Protein AF-F9FG78-F1 (afdb_monomer_lite)

Organism: Fusarium oxysporum (strain Fo5176) (NCBI:txid660025)

Radius of gyration: 18.53 Å; chains: 1; bounding box: 41×26×60 Å

Sequence (147 aa):
MPYKQPTSNIFNLELAQRRKNLICTDLTTGPPLQLERTKRPKRAGFSSELGGHDDKYYCTLEPEIPFTFAYRLMRAYAIEVERCFTLGHTCRLEVRDNESIRWWRYGRKEDVLAPPDQFEPPEGGDEPSGPPIKLFPVETIEFEVID

Secondary structure (DSSP, 8-state):
------S-EEEEHHHHHS-TTEEEEETTT-SEE---------PPPPP-BTTSTTGGGEEEEPTT----------GGG-SSGGGSPPTT-EEEEEEPTT-EE---EES-HHHHSBPTT--SPSTTTTS-SSSPEEPPP---EEEE---

pLDDT: mean 71.04, std 13.29, range [37.59, 90.5]

Structure (mmCIF, N/CA/C/O backbone):
data_AF-F9FG78-F1
#
_entry.id   AF-F9FG78-F1
#
loop_
_atom_site.group_PDB
_atom_site.id
_atom_site.type_symbol
_atom_site.label_atom_id
_atom_site.label_alt_id
_atom_site.label_comp_id
_atom_site.label_asym_id
_atom_site.label_entity_id
_atom_site.label_seq_id
_atom_site.pdbx_PDB_ins_code
_atom_site.Cartn_x
_atom_site.Cartn_y
_atom_site.Cartn_z
_atom_site.occupancy
_atom_site.B_iso_or_equiv
_atom_site.auth_seq_id
_atom_site.auth_comp_id
_atom_site.auth_asym_id
_atom_site.auth_atom_id
_atom_site.pdbx_PDB_model_num
ATOM 1 N N . MET A 1 1 ? -0.179 1.492 -36.354 1.00 39.44 1 MET A N 1
ATOM 2 C CA . MET A 1 1 ? 0.623 0.623 -35.468 1.00 39.44 1 MET A CA 1
ATOM 3 C C . MET A 1 1 ? -0.264 0.234 -34.296 1.00 39.44 1 MET A C 1
ATOM 5 O O . MET A 1 1 ? -0.727 1.149 -33.625 1.00 39.44 1 MET A O 1
ATOM 9 N N . PRO A 1 2 ? -0.604 -1.047 -34.081 1.00 37.59 2 PRO A N 1
ATOM 10 C CA . PRO A 1 2 ? -1.359 -1.426 -32.894 1.00 37.59 2 PRO A CA 1
ATOM 11 C C . PRO A 1 2 ? -0.475 -1.188 -31.664 1.00 37.59 2 PRO A C 1
ATOM 13 O O . PRO A 1 2 ? 0.648 -1.688 -31.600 1.00 37.59 2 PRO A O 1
ATOM 16 N N . TYR A 1 3 ? -0.965 -0.381 -30.722 1.00 41.53 3 TYR A N 1
ATOM 17 C CA . TYR A 1 3 ? -0.369 -0.221 -29.398 1.00 41.53 3 TYR A CA 1
ATOM 18 C C . TYR A 1 3 ? -0.332 -1.616 -28.761 1.00 41.53 3 TYR A C 1
ATOM 20 O O . TYR A 1 3 ? -1.379 -2.156 -28.404 1.00 41.53 3 TYR A O 1
ATOM 28 N N . LYS A 1 4 ? 0.847 -2.243 -28.673 1.00 45.59 4 LYS A N 1
ATOM 29 C CA . LYS A 1 4 ? 1.020 -3.406 -27.799 1.00 45.59 4 LYS A CA 1
ATOM 30 C C . LYS A 1 4 ? 0.730 -2.895 -26.398 1.00 45.59 4 LYS A C 1
ATOM 32 O O . LYS A 1 4 ? 1.503 -2.086 -25.895 1.00 45.59 4 LYS A O 1
ATOM 37 N N . GLN A 1 5 ? -0.395 -3.304 -25.815 1.00 52.34 5 GLN A N 1
ATOM 38 C CA . GLN A 1 5 ? -0.617 -3.111 -24.389 1.00 52.34 5 GLN A CA 1
ATOM 39 C C . GLN A 1 5 ? 0.590 -3.711 -23.674 1.00 52.34 5 GLN A C 1
ATOM 41 O O . GLN A 1 5 ? 0.882 -4.893 -23.878 1.00 52.34 5 GLN A O 1
ATOM 46 N N . PRO A 1 6 ? 1.345 -2.909 -22.921 1.00 56.16 6 PRO A N 1
ATOM 47 C CA . PRO A 1 6 ? 2.502 -3.435 -22.235 1.00 56.16 6 PRO A CA 1
ATOM 48 C C . PRO A 1 6 ? 2.000 -4.402 -21.179 1.00 56.16 6 PRO A C 1
ATOM 50 O O . PRO A 1 6 ? 1.080 -4.104 -20.418 1.00 56.16 6 PRO A O 1
ATOM 53 N N . THR A 1 7 ? 2.571 -5.597 -21.197 1.00 66.69 7 THR A N 1
ATOM 54 C CA . THR A 1 7 ? 2.147 -6.716 -20.362 1.00 66.69 7 THR A CA 1
ATOM 55 C C . THR A 1 7 ? 2.570 -6.547 -18.917 1.00 66.69 7 THR A C 1
ATOM 57 O O . THR A 1 7 ? 2.392 -7.481 -18.169 1.00 66.69 7 THR A O 1
ATOM 60 N N . SER A 1 8 ? 3.160 -5.417 -18.525 1.00 72.50 8 SER A N 1
ATOM 61 C CA . SER A 1 8 ? 3.652 -5.168 -17.173 1.00 72.50 8 SER A CA 1
ATOM 62 C C . SER A 1 8 ? 3.693 -3.660 -16.929 1.00 72.50 8 SER A C 1
ATOM 64 O O . SER A 1 8 ? 3.985 -2.890 -17.850 1.00 72.50 8 SER A O 1
ATOM 66 N N . ASN A 1 9 ? 3.419 -3.236 -15.698 1.00 77.81 9 ASN A N 1
ATOM 67 C CA . ASN A 1 9 ? 3.540 -1.844 -15.269 1.00 77.81 9 ASN A CA 1
ATOM 68 C C . ASN A 1 9 ? 4.405 -1.757 -14.019 1.00 77.81 9 ASN A C 1
ATOM 70 O O . ASN A 1 9 ? 4.166 -2.482 -13.061 1.00 77.81 9 ASN A O 1
ATOM 74 N N . ILE A 1 10 ? 5.347 -0.825 -13.979 1.00 73.94 10 ILE A N 1
ATOM 75 C CA . ILE A 1 10 ? 6.185 -0.559 -12.812 1.00 73.94 10 ILE A CA 1
ATOM 76 C C . ILE A 1 10 ? 5.833 0.776 -12.166 1.00 73.94 10 ILE A C 1
ATOM 78 O O . ILE A 1 10 ? 5.581 1.774 -12.838 1.00 73.94 10 ILE A O 1
ATOM 82 N N . PHE A 1 11 ? 5.828 0.812 -10.838 1.00 75.06 11 PHE A N 1
ATOM 83 C CA . PHE A 1 11 ? 5.648 2.039 -10.070 1.00 75.06 11 PHE A CA 1
ATOM 84 C C . PHE A 1 11 ? 6.401 1.970 -8.739 1.00 75.06 11 PHE A C 1
ATOM 86 O O . PHE A 1 11 ? 6.784 0.899 -8.266 1.00 75.06 11 PHE A O 1
ATOM 93 N N . ASN A 1 12 ? 6.623 3.132 -8.126 1.00 66.19 12 ASN A N 1
ATOM 94 C CA . ASN A 1 12 ? 7.326 3.226 -6.853 1.00 66.19 12 ASN A CA 1
ATOM 95 C C . ASN A 1 12 ? 6.390 2.859 -5.679 1.00 66.19 12 ASN A C 1
ATOM 97 O O . ASN A 1 12 ? 5.490 3.615 -5.303 1.00 66.19 12 ASN A O 1
ATOM 101 N N . LEU A 1 13 ? 6.634 1.685 -5.105 1.00 59.50 13 LEU A N 1
ATOM 102 C CA . LEU A 1 13 ? 6.034 1.103 -3.919 1.00 59.50 13 LEU A CA 1
ATOM 103 C C . LEU A 1 13 ? 6.206 1.964 -2.663 1.00 59.50 13 LEU A C 1
ATOM 105 O O . LEU A 1 13 ? 5.271 2.003 -1.886 1.00 59.50 13 LEU A O 1
ATOM 109 N N . GLU A 1 14 ? 7.299 2.698 -2.428 1.00 54.06 14 GLU A N 1
ATOM 110 C CA . GLU A 1 14 ? 7.390 3.548 -1.220 1.00 54.06 14 GLU A CA 1
ATOM 111 C C . GLU A 1 14 ? 6.573 4.833 -1.346 1.00 54.06 14 GLU A C 1
ATOM 113 O O . GLU A 1 14 ? 5.944 5.257 -0.381 1.00 54.06 14 GLU A O 1
ATOM 118 N N . LEU A 1 15 ? 6.494 5.431 -2.537 1.00 52.88 15 LEU A N 1
ATOM 119 C CA . LEU A 1 15 ? 5.481 6.454 -2.821 1.00 52.88 15 LEU A CA 1
ATOM 120 C C . LEU A 1 15 ? 4.059 5.874 -2.774 1.00 52.88 15 LEU A C 1
ATOM 122 O O . LEU A 1 15 ? 3.109 6.619 -2.533 1.00 52.88 15 LEU A O 1
ATOM 126 N N . ALA A 1 16 ? 3.895 4.565 -2.984 1.00 45.78 16 ALA A N 1
ATOM 127 C CA . ALA A 1 16 ? 2.622 3.872 -2.814 1.00 45.78 16 ALA A CA 1
ATOM 128 C C . ALA A 1 16 ? 2.302 3.471 -1.364 1.00 45.78 16 ALA A C 1
ATOM 130 O O . ALA A 1 16 ? 1.133 3.459 -1.000 1.00 45.78 16 ALA A O 1
ATOM 131 N N . GLN A 1 17 ? 3.317 3.210 -0.539 1.00 48.41 17 GLN A N 1
ATOM 132 C CA . GLN A 1 17 ? 3.222 2.810 0.868 1.00 48.41 17 GLN A CA 1
ATOM 133 C C . GLN A 1 17 ? 3.208 4.015 1.811 1.00 48.41 17 GLN A C 1
ATOM 135 O O . GLN A 1 17 ? 2.559 3.961 2.839 1.00 48.41 17 GLN A O 1
ATOM 140 N N . ARG A 1 18 ? 3.846 5.140 1.451 1.00 51.38 18 ARG A N 1
ATOM 141 C CA . ARG A 1 18 ? 3.681 6.444 2.133 1.00 51.38 18 ARG A CA 1
ATOM 142 C C . ARG A 1 18 ? 2.372 7.135 1.781 1.00 51.38 18 ARG A C 1
ATOM 144 O O . ARG A 1 18 ? 2.150 8.293 2.161 1.00 51.38 18 ARG A O 1
ATOM 151 N N . ARG A 1 19 ? 1.512 6.473 1.010 1.00 53.38 19 ARG A N 1
ATOM 152 C CA . ARG A 1 19 ? 0.140 6.927 0.897 1.00 53.38 19 ARG A CA 1
ATOM 153 C C . ARG A 1 19 ? -0.412 6.819 2.300 1.00 53.38 19 ARG A C 1
ATOM 155 O O . ARG A 1 19 ? -0.468 5.754 2.887 1.00 53.38 19 ARG A O 1
ATOM 162 N N . LYS A 1 20 ? -0.824 7.952 2.846 1.00 56.44 20 LYS A N 1
ATOM 163 C CA . LYS A 1 20 ? -1.672 8.019 4.037 1.00 56.44 20 LYS A CA 1
ATOM 164 C C . LYS A 1 20 ? -3.071 7.492 3.683 1.00 56.44 20 LYS A C 1
ATOM 166 O O . LYS A 1 20 ? -4.061 8.183 3.916 1.00 56.44 20 LYS A O 1
ATOM 171 N N . ASN A 1 21 ? -3.119 6.364 2.981 1.00 62.84 21 ASN A N 1
ATOM 172 C CA . ASN A 1 21 ? -4.312 5.728 2.479 1.00 62.84 21 ASN A CA 1
ATOM 173 C C . ASN A 1 21 ? -4.788 4.683 3.470 1.00 62.84 21 ASN A C 1
ATOM 175 O O . ASN A 1 21 ? -5.983 4.488 3.542 1.00 62.84 21 ASN A O 1
ATOM 179 N N . LEU A 1 22 ? -3.921 4.073 4.276 1.00 71.00 22 LEU A N 1
ATOM 180 C CA . LEU A 1 22 ? -4.391 3.270 5.396 1.00 71.00 22 LEU A CA 1
ATOM 181 C C . LEU A 1 22 ? -4.870 4.185 6.523 1.00 71.00 22 LEU A C 1
ATOM 183 O O . LEU A 1 22 ? -4.109 4.985 7.073 1.00 71.00 22 LEU A O 1
ATOM 187 N N . ILE A 1 23 ? -6.152 4.067 6.844 1.00 75.38 23 ILE A N 1
ATOM 188 C CA . ILE A 1 23 ? -6.796 4.707 7.984 1.00 75.38 23 ILE A CA 1
ATOM 189 C C . ILE A 1 23 ? -7.154 3.584 8.943 1.00 75.38 23 ILE A C 1
ATOM 191 O O . ILE A 1 23 ? -7.755 2.595 8.542 1.00 75.38 23 ILE A O 1
ATOM 195 N N . CYS A 1 24 ? -6.767 3.723 10.203 1.00 79.50 24 CYS A N 1
ATOM 196 C CA . CYS A 1 24 ? -7.233 2.823 11.242 1.00 79.50 24 CYS A CA 1
ATOM 197 C C . CYS A 1 24 ? -8.047 3.637 12.233 1.00 79.50 24 CYS A C 1
ATOM 199 O O . CYS A 1 24 ? -7.561 4.658 12.707 1.00 79.50 24 CYS A O 1
ATOM 201 N N . THR A 1 25 ? -9.257 3.199 12.544 1.00 83.75 25 THR A N 1
ATOM 202 C CA . THR A 1 25 ? -10.143 3.864 13.502 1.00 83.75 25 THR A CA 1
ATOM 203 C C . THR A 1 25 ? -10.345 2.960 14.698 1.00 83.75 25 THR A C 1
ATOM 205 O O . THR A 1 25 ? -10.668 1.787 14.528 1.00 83.75 25 THR A O 1
ATOM 208 N N . ASP A 1 26 ? -10.134 3.492 15.898 1.00 84.62 26 ASP A N 1
ATOM 209 C CA . ASP A 1 26 ? -10.502 2.792 17.123 1.00 84.62 26 ASP A CA 1
ATOM 210 C C . ASP A 1 26 ? -12.020 2.927 17.303 1.00 84.62 26 ASP A C 1
ATOM 212 O O . ASP A 1 26 ? -12.535 4.027 17.503 1.00 84.62 26 ASP A O 1
ATOM 216 N N . LEU A 1 27 ? -12.748 1.817 17.180 1.00 87.75 27 LEU A N 1
ATOM 217 C CA . LEU A 1 27 ? -14.205 1.794 17.324 1.00 87.75 27 LEU A CA 1
ATOM 218 C C . LEU A 1 27 ? -14.641 1.843 18.795 1.00 87.75 27 LEU A C 1
ATOM 220 O O . LEU A 1 27 ? -15.793 2.163 19.079 1.00 87.75 27 LEU A O 1
ATOM 224 N N . THR A 1 28 ? -13.736 1.548 19.729 1.00 84.38 28 THR A N 1
ATOM 225 C CA . THR A 1 28 ? -13.980 1.623 21.170 1.00 84.38 28 THR A CA 1
ATOM 226 C C . THR A 1 28 ? -13.911 3.067 21.669 1.00 84.38 28 THR A C 1
ATOM 228 O O . THR A 1 28 ? -14.717 3.458 22.511 1.00 84.38 28 THR A O 1
ATOM 231 N N . THR A 1 29 ? -12.981 3.878 21.148 1.00 80.06 29 THR A N 1
ATOM 232 C CA . THR A 1 29 ? -12.790 5.274 21.594 1.00 80.06 29 THR A CA 1
ATOM 233 C C . THR A 1 29 ? -13.283 6.330 20.599 1.00 80.06 29 THR A C 1
ATOM 235 O O . THR A 1 29 ? -13.606 7.445 21.013 1.00 80.06 29 THR A O 1
ATOM 238 N N . GLY A 1 30 ? -13.377 6.011 19.303 1.00 71.50 30 GLY A N 1
ATOM 239 C CA . GLY A 1 30 ? -13.902 6.881 18.243 1.00 71.50 30 GLY A CA 1
ATOM 240 C C . GLY A 1 30 ? -12.889 7.624 17.345 1.00 71.50 30 GLY A C 1
ATOM 241 O O . GLY A 1 30 ? -13.217 7.845 16.175 1.00 71.50 30 GLY A O 1
ATOM 242 N N . PRO A 1 31 ? -11.690 8.055 17.792 1.00 72.25 31 PRO A N 1
ATOM 243 C CA . PRO A 1 31 ? -10.755 8.767 16.929 1.00 72.25 31 PRO A CA 1
ATOM 244 C C . PRO A 1 31 ? -9.933 7.829 16.018 1.00 72.25 31 PRO A C 1
ATOM 246 O O . PRO A 1 31 ? -9.649 6.679 16.366 1.00 72.25 31 PRO A O 1
ATOM 249 N N . PRO A 1 32 ? -9.485 8.326 14.847 1.00 68.75 32 PRO A N 1
ATOM 250 C CA . PRO A 1 32 ? -8.559 7.602 13.987 1.00 68.75 32 PRO A CA 1
ATOM 251 C C . PRO A 1 32 ? -7.166 7.497 14.623 1.00 68.75 32 PRO A C 1
ATOM 253 O O . PRO A 1 32 ? -6.567 8.495 15.036 1.00 68.75 32 PRO A O 1
ATOM 256 N N . LEU A 1 33 ? -6.618 6.285 14.635 1.00 70.62 33 LEU A N 1
ATOM 257 C CA . LEU A 1 33 ? -5.245 5.989 15.015 1.00 70.62 33 LEU A CA 1
ATOM 258 C C . LEU A 1 33 ? -4.283 6.533 13.956 1.00 70.62 33 LEU A C 1
ATOM 260 O O . LEU A 1 33 ? -4.425 6.316 12.749 1.00 70.62 33 LEU A O 1
ATOM 264 N N . GLN A 1 34 ? -3.253 7.241 14.412 1.00 62.56 34 GLN A N 1
ATOM 265 C CA . GLN A 1 34 ? -2.238 7.798 13.529 1.00 62.56 34 GLN A CA 1
ATOM 266 C C . GLN A 1 34 ? -1.125 6.775 13.304 1.00 62.56 34 GLN A C 1
ATOM 268 O O . GLN A 1 34 ? -0.149 6.725 14.046 1.00 62.56 34 GLN A O 1
ATOM 273 N N . LEU A 1 35 ? -1.271 5.978 12.248 1.00 60.72 35 LEU A N 1
ATOM 274 C CA . LEU A 1 35 ? -0.380 4.852 11.957 1.00 60.72 35 LEU A CA 1
ATOM 275 C C . LEU A 1 35 ? 1.030 5.270 11.501 1.00 60.72 35 LEU A C 1
ATOM 277 O O . LEU A 1 35 ? 1.971 4.487 11.611 1.00 60.72 35 LEU A O 1
ATOM 281 N N . GLU A 1 36 ? 1.205 6.505 11.013 1.00 54.16 36 GLU A N 1
ATOM 282 C CA . GLU A 1 36 ? 2.467 6.951 10.419 1.00 54.16 36 GLU A CA 1
ATOM 283 C C . GLU A 1 36 ? 2.774 8.427 10.673 1.00 54.16 36 GLU A C 1
ATOM 285 O O . GLU A 1 36 ? 2.193 9.328 10.058 1.00 54.16 36 GLU A O 1
ATOM 290 N N . ARG A 1 37 ? 3.763 8.701 11.531 1.00 48.62 37 ARG A N 1
ATOM 291 C CA . ARG A 1 37 ? 4.364 10.039 11.628 1.00 48.62 37 ARG A CA 1
ATOM 292 C C . ARG A 1 37 ? 5.837 10.049 12.027 1.00 48.62 37 ARG A C 1
ATOM 294 O O . ARG A 1 37 ? 6.292 10.968 12.696 1.00 48.62 37 ARG A O 1
ATOM 301 N N . THR A 1 38 ? 6.654 9.122 11.534 1.00 45.59 38 THR A N 1
ATOM 302 C CA . THR A 1 38 ? 8.095 9.414 11.528 1.00 45.59 38 THR A CA 1
ATOM 303 C C . THR A 1 38 ? 8.394 10.363 10.370 1.00 45.59 38 THR A C 1
ATOM 305 O O . THR A 1 38 ? 8.494 9.925 9.222 1.00 45.59 38 THR A O 1
ATOM 308 N N . LYS A 1 39 ? 8.563 11.664 10.660 1.00 41.97 39 LYS A N 1
ATOM 309 C CA . LYS A 1 39 ? 9.407 12.542 9.830 1.00 41.97 39 LYS A CA 1
ATOM 310 C C . LYS A 1 39 ? 10.797 11.903 9.822 1.00 41.97 39 LYS A C 1
ATOM 312 O O . LYS A 1 39 ? 11.614 12.170 10.697 1.00 41.97 39 LYS A O 1
ATOM 317 N N . ARG A 1 40 ? 11.041 10.982 8.890 1.00 46.31 40 ARG A N 1
ATOM 318 C CA . ARG A 1 40 ? 12.389 10.461 8.667 1.00 46.31 40 ARG A CA 1
ATOM 319 C C . ARG A 1 40 ? 13.269 11.630 8.204 1.00 46.31 40 ARG A C 1
ATOM 321 O O . ARG A 1 40 ? 12.738 12.558 7.581 1.00 46.31 40 ARG A O 1
ATOM 328 N N . PRO A 1 41 ? 14.577 11.625 8.518 1.00 52.66 41 PRO A N 1
ATOM 329 C CA . PRO A 1 41 ? 15.497 12.625 7.990 1.00 52.66 41 PRO A CA 1
ATOM 330 C C . PRO A 1 41 ? 15.327 12.742 6.472 1.00 52.66 41 PRO A C 1
ATOM 332 O O . PRO A 1 41 ? 14.977 11.762 5.804 1.00 52.66 41 PRO A O 1
ATOM 335 N N . LYS A 1 42 ? 15.518 13.960 5.945 1.00 49.84 42 LYS A N 1
ATOM 336 C CA . LYS A 1 42 ? 15.437 14.243 4.507 1.00 49.84 42 LYS A CA 1
ATOM 337 C C . LYS A 1 42 ? 16.293 13.201 3.783 1.00 49.84 42 LYS A C 1
ATOM 339 O O . LYS A 1 42 ? 17.496 13.137 4.016 1.00 49.84 42 LYS A O 1
ATOM 344 N N . ARG A 1 43 ? 15.656 12.333 2.994 1.00 52.38 43 ARG A N 1
ATOM 345 C CA . ARG A 1 43 ? 16.371 11.290 2.252 1.00 52.38 43 ARG A CA 1
ATOM 346 C C . ARG A 1 43 ? 17.261 11.964 1.210 1.00 52.38 43 ARG A C 1
ATOM 348 O O . ARG A 1 43 ? 16.933 13.062 0.749 1.00 52.38 43 ARG A O 1
ATOM 355 N N . ALA A 1 44 ? 18.374 11.315 0.865 1.00 56.72 44 ALA A N 1
ATOM 356 C CA . ALA A 1 44 ? 19.078 11.636 -0.371 1.00 56.72 44 ALA A CA 1
ATOM 357 C C . ALA A 1 44 ? 18.078 11.575 -1.543 1.00 56.72 44 ALA A C 1
ATOM 359 O O . ALA A 1 44 ? 17.036 10.922 -1.423 1.00 56.72 44 ALA A O 1
ATOM 360 N N . GLY A 1 45 ? 18.355 12.306 -2.627 1.00 58.88 45 GLY A N 1
ATOM 361 C CA . GLY A 1 45 ? 17.530 12.235 -3.836 1.00 58.88 45 GLY A CA 1
ATOM 362 C C . GLY A 1 45 ? 17.314 10.781 -4.260 1.00 58.88 45 GLY A C 1
ATOM 363 O O . GLY A 1 45 ? 18.169 9.935 -4.002 1.00 58.88 45 GLY A O 1
ATOM 364 N N . PHE A 1 46 ? 16.148 10.497 -4.836 1.00 65.50 46 PHE A N 1
ATOM 365 C CA . PHE A 1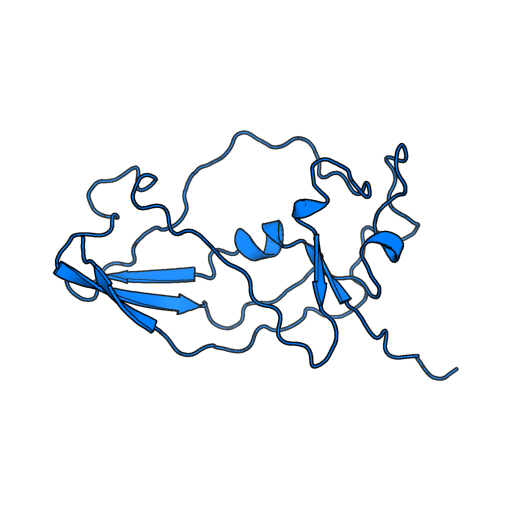 46 ? 15.790 9.144 -5.252 1.00 65.50 46 PHE A CA 1
ATOM 366 C C . PHE A 1 46 ? 16.808 8.611 -6.259 1.00 65.50 46 PHE A C 1
ATOM 368 O O . PHE A 1 46 ? 17.152 9.318 -7.205 1.00 65.50 46 PHE A O 1
ATOM 375 N N . SER A 1 47 ? 17.257 7.373 -6.059 1.00 69.81 47 SER A N 1
ATOM 376 C CA . SER A 1 47 ? 18.025 6.664 -7.080 1.00 69.81 47 SER A CA 1
ATOM 377 C C . SER A 1 47 ? 17.076 5.971 -8.060 1.00 69.81 47 SER A C 1
ATOM 379 O O . SER A 1 47 ? 16.110 5.310 -7.661 1.00 69.81 47 SER A O 1
ATOM 381 N N . SER A 1 48 ? 17.353 6.139 -9.348 1.00 74.56 48 SER A N 1
ATOM 382 C CA . SER A 1 48 ? 16.726 5.402 -10.445 1.00 74.56 48 SER A CA 1
ATOM 383 C C . SER A 1 48 ? 17.524 4.157 -10.838 1.00 74.56 48 SER A C 1
ATOM 385 O O . SER A 1 48 ? 17.169 3.525 -11.819 1.00 74.56 48 SER A O 1
ATOM 387 N N . GLU A 1 49 ? 18.577 3.791 -10.106 1.00 83.62 49 GLU A N 1
ATOM 388 C CA . GLU A 1 49 ? 19.481 2.689 -10.448 1.00 83.62 49 GLU A CA 1
ATOM 389 C C . GLU A 1 49 ? 18.896 1.306 -10.116 1.00 83.62 49 GLU A C 1
ATOM 391 O O . GLU A 1 49 ? 18.428 1.044 -9.000 1.00 83.62 49 GLU A O 1
ATOM 396 N N . LEU A 1 50 ? 18.988 0.386 -11.073 1.00 84.25 50 LEU A N 1
ATOM 397 C CA . LEU A 1 50 ? 18.655 -1.024 -10.922 1.00 84.25 50 LEU A CA 1
ATOM 398 C C . LEU A 1 50 ? 19.650 -1.704 -9.973 1.00 84.25 50 LEU A C 1
ATOM 400 O O . LEU A 1 50 ? 20.858 -1.674 -10.186 1.00 84.25 50 LEU A O 1
ATOM 404 N N . GLY A 1 51 ? 19.141 -2.343 -8.918 1.00 83.56 51 GLY A N 1
ATOM 405 C CA . GLY A 1 51 ? 19.977 -2.899 -7.847 1.00 83.56 51 GLY A CA 1
ATOM 406 C C . GLY A 1 51 ? 20.541 -1.850 -6.877 1.00 83.56 51 GLY A C 1
ATOM 407 O O . GLY A 1 51 ? 21.208 -2.215 -5.907 1.00 83.56 51 GLY A O 1
ATOM 408 N N . GLY A 1 52 ? 20.235 -0.566 -7.088 1.00 81.00 52 GLY A N 1
ATOM 409 C CA . GLY A 1 52 ? 20.584 0.518 -6.178 1.00 81.00 52 GLY A CA 1
ATOM 410 C C . GLY A 1 52 ? 19.780 0.489 -4.871 1.00 81.00 52 GLY A C 1
ATOM 411 O O . GLY A 1 52 ? 18.852 -0.300 -4.675 1.00 81.00 52 GLY A O 1
ATOM 412 N N . HIS A 1 53 ? 20.099 1.406 -3.951 1.00 77.06 53 HIS A N 1
ATOM 413 C CA . HIS A 1 53 ? 19.472 1.465 -2.618 1.00 77.06 53 HIS A CA 1
ATOM 414 C C . HIS A 1 53 ? 17.933 1.564 -2.650 1.00 77.06 53 HIS A C 1
ATOM 416 O O . HIS A 1 53 ? 17.260 1.072 -1.733 1.00 77.06 53 HIS A O 1
ATOM 422 N N . ASP A 1 54 ? 17.391 2.214 -3.684 1.00 76.50 54 ASP A N 1
ATOM 423 C CA . ASP A 1 54 ? 15.960 2.465 -3.843 1.00 76.50 54 ASP A CA 1
ATOM 424 C C . ASP A 1 54 ? 15.237 1.443 -4.743 1.00 76.50 54 ASP A C 1
ATOM 426 O O . ASP A 1 54 ? 14.008 1.477 -4.800 1.00 76.50 54 ASP A O 1
ATOM 430 N N . ASP A 1 55 ? 15.934 0.482 -5.368 1.00 78.88 55 ASP A N 1
ATOM 431 C CA . ASP A 1 55 ? 15.310 -0.531 -6.242 1.00 78.88 55 ASP A CA 1
ATOM 432 C C . ASP A 1 55 ? 14.214 -1.336 -5.513 1.00 78.88 55 ASP A C 1
ATOM 434 O O . ASP A 1 55 ? 13.141 -1.623 -6.050 1.00 78.88 55 ASP A O 1
ATOM 438 N N . LYS A 1 56 ? 14.420 -1.627 -4.224 1.00 75.81 56 LYS A N 1
ATOM 439 C CA . LYS A 1 56 ? 13.433 -2.311 -3.364 1.00 75.81 56 LYS A CA 1
ATOM 440 C C . LYS A 1 56 ? 12.086 -1.588 -3.252 1.00 75.81 56 LYS A C 1
ATOM 442 O O . LYS A 1 56 ? 11.106 -2.184 -2.813 1.00 75.81 56 LYS A O 1
ATOM 447 N N . TYR A 1 57 ? 12.042 -0.308 -3.608 1.00 74.12 57 TYR A N 1
ATOM 448 C CA . TYR A 1 57 ? 10.830 0.491 -3.610 1.00 74.12 57 TYR A CA 1
ATOM 449 C C . TYR A 1 57 ? 10.171 0.554 -4.976 1.00 74.12 57 TYR A C 1
ATOM 451 O O . TYR A 1 57 ? 9.190 1.262 -5.095 1.00 74.12 57 TYR A O 1
ATOM 459 N N . TYR A 1 58 ? 10.642 -0.149 -5.999 1.00 77.94 58 TYR A N 1
ATOM 460 C CA . TYR A 1 58 ? 9.908 -0.295 -7.250 1.00 77.94 58 TYR A CA 1
ATOM 461 C C . TYR A 1 58 ? 9.219 -1.657 -7.303 1.00 77.94 58 TYR A C 1
ATOM 463 O O . TYR A 1 58 ? 9.778 -2.673 -6.891 1.00 77.94 58 TYR A O 1
ATOM 471 N N . CYS A 1 59 ? 7.988 -1.676 -7.801 1.00 80.88 59 CYS A N 1
ATOM 472 C CA . CYS A 1 59 ? 7.160 -2.868 -7.923 1.00 80.88 59 CYS A CA 1
ATOM 473 C C . CYS A 1 59 ? 6.626 -2.967 -9.350 1.00 80.88 59 CYS A C 1
ATOM 475 O O . CYS A 1 59 ? 6.098 -1.985 -9.874 1.00 80.88 59 CYS A O 1
ATOM 477 N N . THR A 1 60 ? 6.753 -4.150 -9.949 1.00 84.81 60 THR A N 1
ATOM 478 C CA . THR A 1 60 ? 6.153 -4.487 -11.241 1.00 84.81 60 THR A CA 1
ATOM 479 C C . THR A 1 60 ? 4.847 -5.240 -11.000 1.00 84.81 60 THR A C 1
ATOM 481 O O . THR A 1 60 ? 4.836 -6.262 -10.318 1.00 84.81 60 THR A O 1
ATOM 484 N N . LEU A 1 61 ? 3.754 -4.733 -11.565 1.00 82.25 61 LEU A N 1
ATOM 485 C CA . LEU A 1 61 ? 2.459 -5.396 -11.645 1.00 82.25 61 LEU A CA 1
ATOM 486 C C . LEU A 1 61 ? 2.318 -6.020 -13.017 1.00 82.25 61 LEU A C 1
ATOM 488 O O . LEU A 1 61 ? 2.373 -5.329 -14.037 1.00 82.25 61 LEU A O 1
ATOM 492 N N . GLU A 1 62 ? 2.078 -7.317 -13.015 1.00 81.56 62 GLU A N 1
ATOM 493 C CA . GLU A 1 62 ? 1.658 -8.038 -14.201 1.00 81.56 62 GLU A CA 1
ATOM 494 C C . GLU A 1 62 ? 0.111 -7.988 -14.262 1.00 81.56 62 GLU A C 1
ATOM 496 O O . GLU A 1 62 ? -0.548 -8.151 -13.228 1.00 81.56 62 GLU A O 1
ATOM 501 N N . PRO A 1 63 ? -0.506 -7.713 -15.424 1.00 77.81 63 PRO A N 1
ATOM 502 C CA . PRO A 1 63 ? -1.944 -7.767 -15.624 1.00 77.81 63 PRO A CA 1
ATOM 503 C C . PRO A 1 63 ? -2.508 -9.099 -15.152 1.00 77.81 63 PRO A C 1
ATOM 505 O O . PRO A 1 63 ? -1.906 -10.147 -15.365 1.00 77.81 63 PRO A O 1
ATOM 508 N N . GLU A 1 64 ? -3.679 -9.035 -14.521 1.00 78.50 64 GLU A N 1
ATOM 509 C CA . GLU A 1 64 ? -4.445 -10.206 -14.069 1.00 78.50 64 GLU A CA 1
ATOM 510 C C . GLU A 1 64 ? -3.750 -11.071 -13.003 1.00 78.50 64 GLU A C 1
ATOM 512 O O . GLU A 1 64 ? -4.343 -12.031 -12.516 1.00 78.50 64 GLU A O 1
ATOM 517 N N . ILE A 1 65 ? -2.539 -10.707 -12.571 1.00 80.81 65 ILE A N 1
ATOM 518 C CA . ILE A 1 65 ? -1.819 -11.380 -11.493 1.00 80.81 65 ILE A CA 1
ATOM 519 C C . ILE A 1 65 ? -1.977 -10.546 -10.217 1.00 80.81 65 ILE A C 1
ATOM 521 O O . ILE A 1 65 ? -1.472 -9.421 -10.144 1.00 80.81 65 ILE A O 1
ATOM 525 N N . PRO A 1 66 ? -2.662 -11.073 -9.184 1.00 77.25 66 PRO A N 1
ATOM 526 C CA . PRO A 1 66 ? -2.755 -10.397 -7.899 1.00 77.25 66 PRO A CA 1
ATOM 527 C C . PRO A 1 66 ? -1.365 -10.162 -7.303 1.00 77.25 66 PRO A C 1
ATOM 529 O O . PRO A 1 66 ? -0.557 -11.085 -7.201 1.00 77.25 66 PRO A O 1
ATOM 532 N N . PHE A 1 67 ? -1.100 -8.929 -6.871 1.00 73.81 67 PHE A N 1
ATOM 533 C CA . PHE A 1 67 ? 0.126 -8.576 -6.165 1.00 73.81 67 PHE A CA 1
ATOM 534 C C . PHE A 1 67 ? -0.180 -8.287 -4.695 1.00 73.81 67 PHE A C 1
ATOM 536 O O . PHE A 1 67 ? -0.897 -7.338 -4.373 1.00 73.81 67 PHE A O 1
ATOM 543 N N . THR A 1 68 ? 0.392 -9.090 -3.800 1.00 72.56 68 THR A N 1
ATOM 544 C CA . THR A 1 68 ? 0.245 -8.916 -2.352 1.00 72.56 68 THR A CA 1
ATOM 545 C C . THR A 1 68 ? 1.433 -8.144 -1.801 1.00 72.56 68 THR A C 1
ATOM 547 O O . THR A 1 68 ? 2.582 -8.536 -1.993 1.00 72.56 68 THR A O 1
ATOM 550 N N . PHE A 1 69 ? 1.166 -7.080 -1.047 1.00 66.44 69 PHE A N 1
ATOM 551 C CA . PHE A 1 69 ? 2.179 -6.403 -0.244 1.00 66.44 69 PHE A CA 1
ATOM 552 C C . PHE A 1 69 ? 1.874 -6.589 1.242 1.00 66.44 69 PHE A C 1
ATOM 554 O O . PHE A 1 69 ? 0.721 -6.561 1.665 1.00 66.44 69 PHE A O 1
ATOM 561 N N . ALA A 1 70 ? 2.925 -6.757 2.040 1.00 66.62 70 ALA A N 1
ATOM 562 C CA . ALA A 1 70 ? 2.823 -6.733 3.490 1.00 66.62 70 ALA A CA 1
ATOM 563 C C . ALA A 1 70 ? 3.215 -5.343 3.990 1.00 66.62 70 ALA A C 1
ATOM 565 O O . ALA A 1 70 ? 4.261 -4.810 3.612 1.00 66.62 70 ALA A O 1
ATOM 566 N N . TYR A 1 71 ? 2.391 -4.767 4.860 1.00 64.31 71 TYR A N 1
ATOM 567 C CA . TYR A 1 71 ? 2.727 -3.541 5.565 1.00 64.31 71 TYR A CA 1
ATOM 568 C C . TYR A 1 71 ? 2.639 -3.765 7.067 1.00 64.31 71 TYR A C 1
ATOM 570 O O . TYR A 1 71 ? 1.657 -4.309 7.569 1.00 64.31 71 TYR A O 1
ATOM 578 N N . ARG A 1 72 ? 3.684 -3.363 7.793 1.00 64.56 72 ARG A N 1
ATOM 579 C CA . ARG A 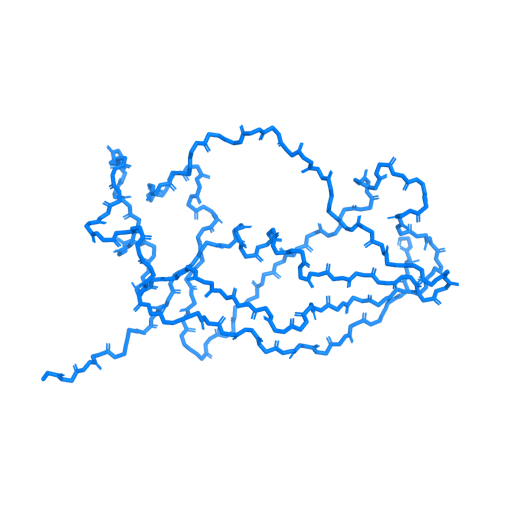1 72 ? 3.729 -3.522 9.245 1.00 64.56 72 ARG A CA 1
ATOM 580 C C . ARG A 1 72 ? 3.255 -2.240 9.912 1.00 64.56 72 ARG A C 1
ATOM 582 O O . ARG A 1 72 ? 3.991 -1.257 9.960 1.00 64.56 72 ARG A O 1
ATOM 589 N N . LEU A 1 73 ? 2.061 -2.290 10.494 1.00 63.31 73 LEU A N 1
ATOM 590 C CA . LEU A 1 73 ? 1.583 -1.252 11.400 1.00 63.31 73 LEU A CA 1
ATOM 591 C C . LEU A 1 73 ? 2.356 -1.360 12.717 1.00 63.31 73 LEU A C 1
ATOM 593 O O . LEU A 1 73 ? 2.265 -2.346 13.447 1.00 63.31 73 LEU A O 1
ATOM 597 N N . MET A 1 74 ? 3.190 -0.367 12.997 1.00 58.41 74 MET A N 1
ATOM 598 C CA . MET A 1 74 ? 4.064 -0.382 14.163 1.00 58.41 74 MET A CA 1
ATOM 599 C C . MET A 1 74 ? 3.390 0.320 15.342 1.00 58.41 74 MET A C 1
ATOM 601 O O . MET A 1 74 ? 3.303 1.545 15.375 1.00 58.41 74 MET A O 1
ATOM 605 N N . ARG A 1 75 ? 3.010 -0.460 16.359 1.00 55.22 75 ARG A N 1
ATOM 606 C CA . ARG A 1 75 ? 2.449 0.023 17.637 1.00 55.22 75 ARG A CA 1
ATOM 607 C C . ARG A 1 75 ? 3.317 1.091 18.328 1.00 55.22 75 ARG A C 1
ATOM 609 O O . ARG A 1 75 ? 2.791 1.967 19.001 1.00 55.22 75 ARG A O 1
ATOM 616 N N . ALA A 1 76 ? 4.639 1.028 18.145 1.00 48.19 76 ALA A N 1
ATOM 617 C CA . ALA A 1 76 ? 5.629 1.806 18.898 1.00 48.19 76 ALA A CA 1
ATOM 618 C C . ALA A 1 76 ? 5.961 3.207 18.338 1.00 48.19 76 ALA A C 1
ATOM 620 O O . ALA A 1 76 ? 6.718 3.936 18.971 1.00 48.19 76 ALA A O 1
ATOM 621 N N . TYR A 1 77 ? 5.442 3.599 17.165 1.00 48.44 77 TYR A N 1
ATOM 622 C CA . TYR A 1 77 ? 5.725 4.925 16.575 1.00 48.44 77 TYR A CA 1
ATOM 623 C C . TYR A 1 77 ? 4.619 5.964 16.810 1.00 48.44 77 TYR A C 1
ATOM 625 O O . TYR A 1 77 ? 4.714 7.084 16.302 1.00 48.44 77 TYR A O 1
ATOM 633 N N . ALA A 1 78 ? 3.599 5.630 17.604 1.00 49.62 78 ALA A N 1
ATOM 634 C CA . ALA A 1 78 ? 2.677 6.610 18.155 1.00 49.62 78 ALA A CA 1
ATOM 635 C C . ALA A 1 78 ? 3.424 7.419 19.228 1.00 49.62 78 ALA A C 1
ATOM 637 O O . ALA A 1 78 ? 3.548 7.006 20.375 1.00 49.62 78 ALA A O 1
ATOM 638 N N . ILE A 1 79 ? 3.974 8.567 18.832 1.00 46.53 79 ILE A N 1
ATOM 639 C CA . ILE A 1 79 ? 4.683 9.504 19.724 1.00 46.53 79 ILE A CA 1
ATOM 640 C C . ILE A 1 79 ? 3.728 10.093 20.795 1.00 46.53 79 ILE A C 1
ATOM 642 O O . ILE A 1 79 ? 4.178 10.703 21.759 1.00 46.53 79 ILE A O 1
A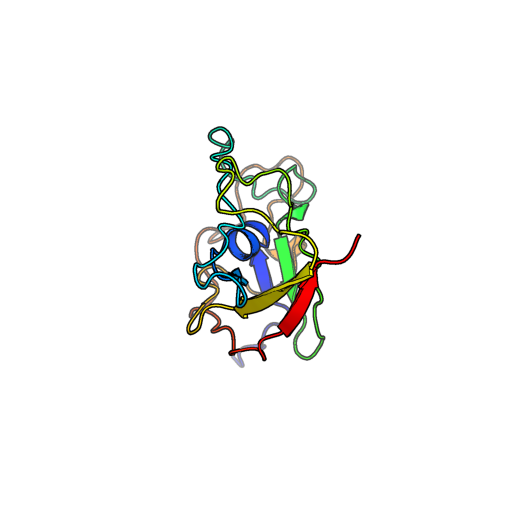TOM 646 N N . GLU A 1 80 ? 2.416 9.867 20.672 1.00 51.84 80 GLU A N 1
ATOM 647 C CA . GLU A 1 80 ? 1.379 10.329 21.598 1.00 51.84 80 GLU A CA 1
ATOM 648 C C . GLU A 1 80 ? 0.557 9.132 22.113 1.00 51.84 80 GLU A C 1
ATOM 650 O O . GLU A 1 80 ? 0.050 8.329 21.327 1.00 51.84 80 GLU A O 1
ATOM 655 N N . VAL A 1 81 ? 0.425 9.029 23.441 1.00 51.84 81 VAL A N 1
ATOM 656 C CA . VAL A 1 81 ? -0.243 7.938 24.188 1.00 51.84 81 VAL A CA 1
ATOM 657 C C . VAL A 1 81 ? -1.711 7.735 23.774 1.00 51.84 81 VAL A C 1
ATOM 659 O O . VAL A 1 81 ? -2.243 6.641 23.907 1.00 51.84 81 VAL A O 1
ATOM 662 N N . GLU A 1 82 ? -2.353 8.751 23.199 1.00 52.75 82 GLU A N 1
ATOM 663 C CA . GLU A 1 82 ? -3.758 8.722 22.766 1.00 52.75 82 GLU A CA 1
ATOM 664 C C . GLU A 1 82 ? -3.974 8.104 21.370 1.00 52.75 82 GLU A C 1
ATOM 666 O O . GLU A 1 82 ? -5.074 8.171 20.826 1.00 52.75 82 GLU A O 1
ATOM 671 N N . ARG A 1 83 ? -2.925 7.563 20.728 1.00 61.09 83 ARG A N 1
ATOM 672 C CA . ARG A 1 83 ? -2.971 7.148 19.310 1.00 61.09 83 ARG A CA 1
ATOM 673 C C . ARG A 1 83 ? -2.314 5.795 19.021 1.00 61.09 83 ARG A C 1
ATOM 675 O O . ARG A 1 83 ? -1.887 5.557 17.890 1.00 61.09 83 ARG A O 1
ATOM 682 N N . CYS A 1 84 ? -2.205 4.923 20.021 1.00 68.50 84 CYS A N 1
ATOM 683 C CA . CYS A 1 84 ? -1.649 3.575 19.888 1.00 68.50 84 CYS A CA 1
ATOM 684 C C . CYS A 1 84 ? -2.740 2.490 19.947 1.00 68.50 84 CYS A C 1
ATOM 686 O O . CYS A 1 84 ? -3.858 2.736 20.387 1.00 68.50 84 CYS A O 1
ATOM 688 N N . PHE A 1 85 ? -2.405 1.275 19.500 1.00 76.06 85 PHE A N 1
ATOM 689 C CA . PHE A 1 85 ? -3.279 0.115 19.683 1.00 76.06 85 PHE A CA 1
ATOM 690 C C . PHE A 1 85 ? -3.360 -0.267 21.167 1.00 76.06 85 PHE A C 1
ATOM 692 O O . PHE A 1 85 ? -2.342 -0.636 21.779 1.00 76.06 85 PHE A O 1
ATOM 699 N N . THR A 1 86 ? -4.574 -0.211 21.710 1.00 78.44 86 THR A N 1
ATOM 700 C CA . THR A 1 86 ? -4.903 -0.607 23.083 1.00 78.44 86 THR A CA 1
ATOM 701 C C . THR A 1 86 ? -5.451 -2.028 23.086 1.00 78.44 86 THR A C 1
ATOM 703 O O . THR A 1 86 ? -6.321 -2.351 22.286 1.00 78.44 86 THR A O 1
ATOM 706 N N . LEU A 1 87 ? -4.924 -2.883 23.967 1.00 85.88 87 LEU A N 1
ATOM 707 C CA . LEU A 1 87 ? -5.380 -4.271 24.092 1.00 85.88 87 LEU A CA 1
ATOM 708 C C . LEU A 1 87 ? -6.878 -4.320 24.430 1.00 85.88 87 LEU A C 1
ATOM 710 O O . LEU A 1 87 ? -7.355 -3.518 25.233 1.00 85.88 87 LEU A O 1
ATOM 714 N N . GLY A 1 88 ? -7.603 -5.253 23.815 1.00 86.56 88 GLY A N 1
ATOM 715 C CA . GLY A 1 88 ? -9.052 -5.417 23.964 1.00 86.56 88 GLY A CA 1
ATOM 716 C C . GLY A 1 88 ? -9.900 -4.389 23.206 1.00 86.56 88 GLY A C 1
ATOM 717 O O . GLY A 1 88 ? -11.125 -4.455 23.262 1.00 86.56 88 GLY A O 1
ATOM 718 N N . HIS A 1 89 ? -9.293 -3.428 22.498 1.00 87.62 89 HIS A N 1
ATOM 719 C CA . HIS A 1 89 ? -10.049 -2.503 21.652 1.00 87.62 89 HIS A CA 1
ATOM 720 C C . HIS A 1 89 ? -10.345 -3.132 20.294 1.00 87.62 89 HIS A C 1
ATOM 722 O O . HIS A 1 89 ? -9.524 -3.859 19.729 1.00 87.62 89 HIS A O 1
ATOM 728 N N . THR A 1 90 ? -11.508 -2.790 19.743 1.00 90.00 90 THR A N 1
ATOM 729 C CA . THR A 1 90 ? -11.861 -3.133 18.363 1.00 90.00 90 THR A CA 1
ATOM 730 C C . THR A 1 90 ? -11.453 -1.991 17.444 1.00 90.00 90 THR A C 1
ATOM 732 O O . THR A 1 90 ? -11.799 -0.834 17.669 1.00 90.00 90 THR A O 1
ATOM 735 N N . CYS A 1 91 ? -10.708 -2.314 16.396 1.00 87.25 91 CYS A N 1
ATOM 736 C CA . CYS A 1 91 ? -10.204 -1.370 15.412 1.00 87.25 91 CYS A CA 1
ATOM 737 C C . CYS A 1 91 ? -10.736 -1.717 14.022 1.00 87.25 91 CYS A C 1
ATOM 739 O O . CYS A 1 91 ? -10.936 -2.886 1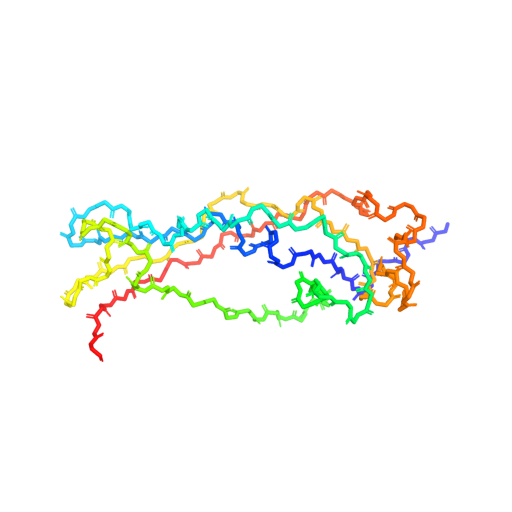3.700 1.00 87.25 91 CYS A O 1
ATOM 741 N N . ARG A 1 92 ? -10.907 -0.699 13.177 1.00 87.56 92 ARG A N 1
ATOM 742 C CA . ARG A 1 92 ? -11.259 -0.853 11.764 1.00 87.56 92 ARG A CA 1
ATOM 743 C C . ARG A 1 92 ? -10.165 -0.286 10.879 1.00 87.56 92 ARG A C 1
ATOM 745 O O . ARG A 1 92 ? -9.852 0.897 10.984 1.00 87.56 92 ARG A O 1
ATOM 752 N N . LEU A 1 93 ? -9.595 -1.122 10.019 1.00 84.06 93 LEU A N 1
ATOM 753 C CA . LEU A 1 93 ? -8.630 -0.745 8.994 1.00 84.06 93 LEU A CA 1
ATOM 754 C C . LEU A 1 93 ? -9.347 -0.526 7.661 1.00 84.06 93 LEU A C 1
ATOM 756 O O . LEU A 1 93 ? -10.092 -1.383 7.190 1.00 84.06 93 LEU A O 1
ATOM 760 N N . GLU A 1 94 ? -9.078 0.611 7.039 1.00 80.69 94 GLU A N 1
ATOM 761 C CA . GLU A 1 94 ? -9.682 1.032 5.780 1.00 80.69 94 GLU A CA 1
ATOM 762 C C . GLU A 1 94 ? -8.608 1.585 4.843 1.00 80.69 94 GLU A C 1
ATOM 764 O O . GLU A 1 94 ? -7.593 2.131 5.286 1.00 80.69 94 GLU A O 1
ATOM 769 N N . VAL A 1 95 ? -8.854 1.490 3.537 1.00 76.81 95 VAL A N 1
ATOM 770 C CA . VAL A 1 95 ? -8.104 2.251 2.535 1.00 76.81 95 VAL A CA 1
ATOM 771 C C . VAL A 1 95 ? -8.919 3.489 2.179 1.00 76.81 95 VAL A C 1
ATOM 773 O O . VAL A 1 95 ? -10.109 3.393 1.907 1.00 76.81 95 VAL A O 1
ATOM 776 N N . ARG A 1 96 ? -8.280 4.657 2.155 1.00 73.25 96 ARG A N 1
ATOM 777 C CA . ARG A 1 96 ? -8.886 5.917 1.744 1.00 73.25 96 ARG A CA 1
ATOM 778 C C . ARG A 1 96 ? -9.433 5.787 0.326 1.00 73.25 96 ARG A C 1
ATOM 780 O O . ARG A 1 96 ? -8.718 5.384 -0.593 1.00 73.25 96 ARG A O 1
ATOM 787 N N . ASP A 1 97 ? -10.669 6.233 0.159 1.00 71.88 97 ASP A N 1
ATOM 788 C CA . ASP A 1 97 ? -11.320 6.297 -1.142 1.00 71.88 97 ASP A CA 1
ATOM 789 C C . ASP A 1 97 ? -10.588 7.223 -2.124 1.00 71.88 97 ASP A C 1
ATOM 791 O O . ASP A 1 97 ? -9.941 8.204 -1.747 1.00 71.88 97 ASP A O 1
ATOM 795 N N . ASN A 1 98 ? -10.757 6.945 -3.420 1.00 71.06 98 ASN A N 1
ATOM 796 C CA . ASN A 1 98 ? -10.258 7.767 -4.531 1.00 71.06 98 ASN A CA 1
ATOM 797 C C . ASN A 1 98 ? -8.731 7.946 -4.589 1.00 71.06 98 ASN A C 1
ATOM 799 O O . ASN A 1 98 ? -8.225 8.901 -5.189 1.00 71.06 98 ASN A O 1
ATOM 803 N N . GLU A 1 99 ? -7.979 7.014 -4.016 1.00 74.31 99 GLU A N 1
ATOM 804 C CA . GLU A 1 99 ? -6.529 6.991 -4.159 1.00 74.31 99 GLU A CA 1
ATOM 805 C C . GLU A 1 99 ? -6.105 6.624 -5.588 1.00 74.31 99 GLU A C 1
ATOM 807 O O . GLU A 1 99 ? -6.756 5.850 -6.294 1.00 74.31 99 GLU A O 1
ATOM 812 N N . SER A 1 100 ? -4.993 7.204 -6.045 1.00 77.19 100 SER A N 1
ATOM 813 C CA . SER A 1 100 ? -4.479 6.956 -7.396 1.00 77.19 100 SER A CA 1
ATOM 814 C C . SER A 1 100 ? -2.954 6.920 -7.455 1.00 77.19 100 SER A C 1
ATOM 816 O O . SER A 1 100 ? -2.257 7.693 -6.797 1.00 77.19 100 SER A O 1
ATOM 818 N N . ILE A 1 101 ? -2.421 6.007 -8.269 1.00 77.56 101 ILE A N 1
ATOM 819 C CA . ILE A 1 101 ? -1.002 5.937 -8.618 1.00 77.56 101 ILE A CA 1
ATOM 820 C C . ILE A 1 101 ? -0.749 6.939 -9.746 1.00 77.56 101 ILE A C 1
ATOM 822 O O . ILE A 1 101 ? -1.084 6.678 -10.897 1.00 77.56 101 ILE A O 1
ATOM 826 N N . ARG A 1 102 ? -0.177 8.101 -9.414 1.00 77.38 102 ARG A N 1
ATOM 827 C CA . ARG A 1 102 ? 0.093 9.169 -10.395 1.00 77.38 102 ARG A CA 1
ATOM 828 C C . ARG A 1 102 ? 1.349 8.946 -11.231 1.00 77.38 102 ARG A C 1
ATOM 830 O O . ARG A 1 102 ? 1.401 9.429 -12.352 1.00 77.38 102 ARG A O 1
ATOM 837 N N . TRP A 1 103 ? 2.339 8.244 -10.685 1.00 81.19 103 TRP A N 1
ATOM 838 C CA . TRP A 1 103 ? 3.586 7.939 -11.380 1.00 81.19 103 TRP A CA 1
ATOM 839 C C . TRP A 1 103 ? 3.715 6.431 -11.571 1.00 81.19 103 TRP A C 1
ATOM 841 O O . TRP A 1 103 ? 3.710 5.687 -10.588 1.00 81.19 103 TRP A O 1
ATOM 851 N N . TRP A 1 104 ? 3.778 5.998 -12.826 1.00 83.75 104 TRP A N 1
ATOM 852 C CA . TRP A 1 104 ? 3.932 4.607 -13.242 1.00 83.75 104 TRP A CA 1
ATOM 853 C C . TRP A 1 104 ? 4.474 4.561 -14.673 1.00 83.75 104 TRP A C 1
ATOM 855 O O . TRP A 1 104 ? 4.300 5.515 -15.434 1.00 83.75 104 TRP A O 1
ATOM 865 N N . ARG A 1 105 ? 5.120 3.458 -15.043 1.00 84.62 105 ARG A N 1
ATOM 866 C CA . ARG A 1 105 ? 5.706 3.242 -16.366 1.00 84.62 105 ARG A CA 1
ATOM 867 C C . ARG A 1 105 ? 5.335 1.872 -16.912 1.00 84.62 105 ARG A C 1
ATOM 869 O O . ARG A 1 105 ? 5.088 0.946 -16.146 1.00 84.62 105 ARG A O 1
ATOM 876 N N . TYR A 1 106 ? 5.324 1.745 -18.230 1.00 85.56 106 TYR A N 1
ATOM 877 C CA . TYR A 1 106 ? 5.220 0.449 -18.889 1.00 85.56 106 TYR A CA 1
ATOM 878 C C . TYR A 1 106 ? 6.538 -0.328 -18.797 1.00 85.56 106 TYR A C 1
ATOM 880 O O . TYR A 1 106 ? 7.603 0.260 -18.964 1.00 85.56 106 TYR A O 1
ATOM 888 N N . GLY A 1 107 ? 6.445 -1.641 -18.591 1.00 84.62 107 GLY A N 1
ATOM 889 C CA . GLY A 1 107 ? 7.587 -2.551 -18.524 1.00 84.62 107 GLY A CA 1
ATOM 890 C C . GLY A 1 107 ? 7.924 -3.019 -17.111 1.00 84.62 107 GLY A C 1
ATOM 891 O O . GLY A 1 107 ? 7.152 -2.858 -16.157 1.00 84.62 107 GLY A O 1
ATOM 892 N N . ARG A 1 108 ? 9.087 -3.655 -17.003 1.00 85.25 108 ARG A N 1
ATOM 893 C CA . ARG A 1 108 ? 9.675 -4.158 -15.764 1.00 85.25 108 ARG A CA 1
ATOM 894 C C . ARG A 1 108 ? 10.696 -3.171 -15.205 1.00 85.25 108 ARG A C 1
ATOM 896 O O . ARG A 1 108 ? 10.924 -2.099 -15.762 1.00 85.25 108 ARG A O 1
ATOM 903 N N . LYS A 1 109 ? 11.308 -3.526 -14.076 1.00 84.88 109 LYS A N 1
ATOM 904 C CA . LYS A 1 109 ? 12.375 -2.730 -13.450 1.00 84.88 109 LYS A CA 1
ATOM 905 C C . LYS A 1 109 ? 13.517 -2.472 -14.408 1.00 84.88 109 LYS A C 1
ATOM 907 O O . LYS A 1 109 ? 13.966 -1.342 -14.525 1.00 84.88 109 LYS A O 1
ATOM 912 N N . GLU A 1 110 ? 13.915 -3.502 -15.130 1.00 83.94 110 GLU A N 1
ATOM 913 C CA . GLU A 1 110 ? 15.045 -3.485 -16.048 1.00 83.94 110 GLU A CA 1
ATOM 914 C C . GLU A 1 110 ? 14.798 -2.581 -17.265 1.00 83.94 110 GLU A C 1
ATOM 916 O O . GLU A 1 110 ? 15.750 -2.108 -17.875 1.00 83.94 110 GLU A O 1
ATOM 921 N N . ASP A 1 111 ? 13.529 -2.313 -17.596 1.00 80.56 111 ASP A N 1
ATOM 922 C CA . ASP A 1 111 ? 13.137 -1.462 -18.725 1.00 80.56 111 ASP A CA 1
ATOM 923 C C . ASP A 1 111 ? 13.066 0.031 -18.353 1.00 80.56 111 ASP A C 1
ATOM 925 O O . ASP A 1 111 ? 13.010 0.895 -19.229 1.00 80.56 111 ASP A O 1
ATOM 929 N N . VAL A 1 112 ? 12.990 0.344 -17.054 1.00 78.62 112 VAL A N 1
ATOM 930 C CA . VAL A 1 112 ? 12.643 1.685 -16.551 1.00 78.62 112 VAL A CA 1
ATOM 931 C C . VAL A 1 112 ? 13.715 2.268 -15.640 1.00 78.62 112 VAL A C 1
ATOM 933 O O . VAL A 1 112 ? 13.896 3.484 -15.617 1.00 78.62 112 VAL A O 1
ATOM 936 N N . LEU A 1 113 ? 14.411 1.425 -14.884 1.00 80.81 113 LEU A N 1
ATOM 937 C CA . LEU A 1 113 ? 15.513 1.835 -14.027 1.00 80.81 113 LEU A CA 1
ATOM 938 C C . LEU A 1 113 ? 16.805 1.953 -14.842 1.00 80.81 113 LEU A C 1
ATOM 940 O O . LEU A 1 113 ? 17.021 1.230 -15.814 1.00 80.81 113 LEU A O 1
ATOM 944 N N . ALA A 1 114 ? 17.663 2.882 -14.436 1.00 82.69 114 ALA A N 1
ATOM 945 C CA . ALA A 1 114 ? 18.997 3.037 -14.982 1.00 82.69 114 ALA A CA 1
ATOM 946 C C . ALA A 1 114 ? 19.818 1.762 -14.715 1.00 82.69 114 ALA A C 1
ATOM 948 O O . ALA A 1 114 ? 19.714 1.191 -13.625 1.00 82.69 114 ALA A O 1
ATOM 949 N N . PRO A 1 115 ? 20.635 1.296 -15.670 1.00 82.12 115 PRO A N 1
ATOM 950 C CA . PRO A 1 115 ? 21.588 0.219 -15.429 1.00 82.12 115 PRO A CA 1
ATOM 951 C C . PRO A 1 115 ? 22.514 0.511 -14.235 1.00 82.12 115 PRO A C 1
ATOM 953 O O . PRO A 1 115 ? 22.715 1.679 -13.893 1.00 82.12 115 PRO A O 1
ATOM 956 N N . PRO A 1 116 ? 23.127 -0.523 -13.631 1.00 83.12 116 PRO A N 1
ATOM 957 C CA . PRO A 1 116 ? 24.120 -0.335 -12.577 1.00 83.12 116 PRO A CA 1
ATOM 958 C C . PRO A 1 116 ? 25.219 0.650 -12.990 1.00 83.12 116 PRO A C 1
ATOM 960 O O . PRO A 1 116 ? 25.625 0.674 -14.156 1.00 83.12 116 PRO A O 1
ATOM 963 N N . ASP A 1 117 ? 25.688 1.454 -12.037 1.00 78.94 117 ASP A N 1
ATOM 964 C CA . ASP A 1 117 ? 26.692 2.510 -12.223 1.00 78.94 117 ASP A CA 1
ATOM 965 C C . ASP A 1 117 ? 26.255 3.669 -13.150 1.00 78.94 117 ASP A C 1
ATOM 967 O O . ASP A 1 117 ? 27.068 4.525 -13.514 1.00 78.94 117 ASP A O 1
ATOM 971 N N . GLN A 1 118 ? 24.967 3.744 -13.513 1.00 73.44 118 GLN A N 1
ATOM 972 C CA . GLN A 1 118 ? 24.372 4.877 -14.224 1.00 73.44 118 GLN A CA 1
ATOM 973 C C . GLN A 1 118 ? 23.403 5.629 -13.307 1.00 73.44 118 GLN A C 1
ATOM 975 O O . GLN A 1 118 ? 22.463 5.065 -12.754 1.00 73.44 118 GLN A O 1
ATOM 980 N N . PHE A 1 119 ? 23.637 6.934 -13.147 1.00 63.53 119 PHE A N 1
ATOM 981 C CA . PHE A 1 119 ? 22.826 7.794 -12.275 1.00 63.53 119 PHE A CA 1
ATOM 982 C C . PHE A 1 119 ? 21.657 8.464 -13.000 1.00 63.53 119 PHE A C 1
ATOM 984 O O . PHE A 1 119 ? 20.756 8.989 -12.347 1.00 63.53 119 PHE A O 1
ATOM 991 N N . GLU A 1 120 ? 21.676 8.479 -14.333 1.00 64.44 120 GLU A N 1
ATOM 992 C CA . GLU A 1 120 ? 20.621 9.093 -15.131 1.00 64.44 120 GLU A CA 1
ATOM 993 C C . GLU A 1 120 ? 19.582 8.037 -15.524 1.00 64.44 120 GLU A C 1
ATOM 995 O O . GLU A 1 120 ? 19.950 6.989 -16.063 1.00 64.44 120 GLU A O 1
ATOM 1000 N N . PRO A 1 121 ? 18.285 8.267 -15.246 1.00 62.25 121 PRO A N 1
ATOM 1001 C CA . PRO A 1 121 ? 17.237 7.395 -15.750 1.00 62.25 121 PRO A CA 1
ATOM 1002 C C . PRO A 1 121 ? 17.231 7.392 -17.291 1.00 62.25 121 PRO A C 1
ATOM 1004 O O . PRO A 1 121 ? 17.631 8.381 -17.910 1.00 62.25 121 PRO A O 1
ATOM 1007 N N . PRO A 1 122 ? 16.738 6.314 -17.927 1.00 65.81 122 PRO A N 1
ATOM 1008 C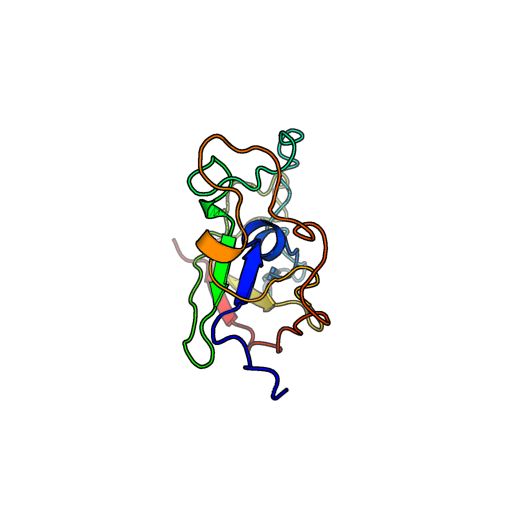 CA . PRO A 1 122 ? 16.525 6.282 -19.371 1.00 65.81 122 PRO A CA 1
ATOM 1009 C C . PRO A 1 122 ? 15.694 7.485 -19.843 1.00 65.81 122 PRO A C 1
ATOM 1011 O O . PRO A 1 122 ? 14.864 8.006 -19.093 1.00 65.81 122 PRO A O 1
ATOM 1014 N N . GLU A 1 123 ? 15.882 7.909 -21.094 1.00 63.28 123 GLU A N 1
ATOM 1015 C CA . GLU A 1 123 ? 15.201 9.075 -21.670 1.00 63.28 123 GLU A CA 1
ATOM 1016 C C . GLU A 1 123 ? 13.676 9.038 -21.411 1.00 63.28 123 GLU A C 1
ATOM 1018 O O . GLU A 1 123 ? 12.989 8.037 -21.641 1.00 63.28 123 GLU A O 1
ATOM 1023 N N . GLY 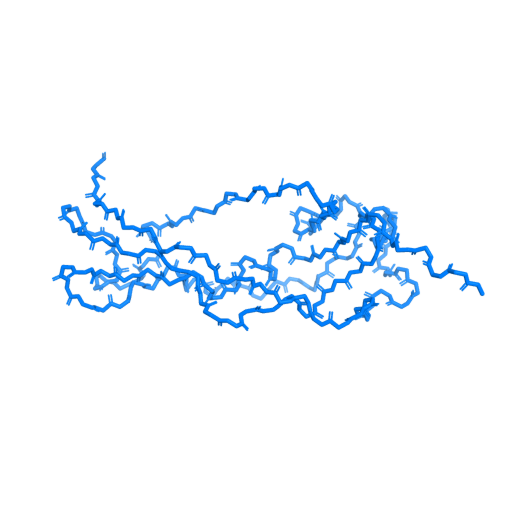A 1 124 ? 13.144 10.133 -20.856 1.00 61.66 124 GLY A N 1
ATOM 1024 C CA . GLY A 1 124 ? 11.742 10.246 -20.449 1.00 61.66 124 GLY A CA 1
ATOM 1025 C C . GLY A 1 124 ? 11.386 9.584 -19.113 1.00 61.66 124 GLY A C 1
ATOM 1026 O O . GLY A 1 124 ? 10.205 9.549 -18.784 1.00 61.66 124 GLY A O 1
ATOM 1027 N N . GLY A 1 125 ? 12.340 9.062 -18.335 1.00 64.00 125 GLY A N 1
ATOM 1028 C CA . GLY A 1 125 ? 12.104 8.382 -17.051 1.00 64.00 125 GLY A CA 1
ATOM 1029 C C . GLY A 1 125 ? 11.413 9.223 -15.969 1.00 64.00 125 GLY A C 1
ATOM 1030 O O . GLY A 1 125 ? 10.861 8.664 -15.024 1.00 64.00 125 GLY A O 1
ATOM 1031 N N . ASP A 1 126 ? 11.358 10.544 -16.135 1.00 66.19 126 ASP A N 1
ATOM 1032 C CA . ASP A 1 126 ? 10.693 11.452 -15.195 1.00 66.19 126 ASP A CA 1
ATOM 1033 C C . ASP A 1 126 ? 9.169 11.541 -15.398 1.00 66.19 126 ASP A C 1
ATOM 1035 O O . ASP A 1 126 ? 8.443 11.962 -14.492 1.00 66.19 126 ASP A O 1
ATOM 1039 N N . GLU A 1 127 ? 8.648 11.096 -16.547 1.00 76.56 127 GLU A N 1
ATOM 1040 C CA . GLU A 1 127 ? 7.224 11.202 -16.887 1.00 76.56 127 GLU A CA 1
ATOM 1041 C C . GLU A 1 127 ? 6.479 9.862 -16.771 1.00 76.56 127 GLU A C 1
ATOM 1043 O O . GLU A 1 127 ? 6.999 8.819 -17.186 1.00 76.56 127 GLU A O 1
ATOM 1048 N N . PRO A 1 128 ? 5.234 9.852 -16.257 1.00 83.00 128 PRO A N 1
ATOM 1049 C CA . PRO A 1 128 ? 4.417 8.646 -16.244 1.00 83.00 128 PRO A CA 1
ATOM 1050 C C . PRO A 1 128 ? 4.059 8.199 -17.665 1.00 83.00 128 PRO A C 1
ATOM 1052 O O . PRO A 1 128 ? 3.804 9.014 -18.546 1.00 83.00 128 PRO A O 1
ATOM 1055 N N . SER A 1 129 ? 3.942 6.890 -17.879 1.00 85.38 129 SER A N 1
ATOM 1056 C CA . SER A 1 129 ? 3.557 6.335 -19.182 1.00 85.38 129 SER A CA 1
ATOM 1057 C C . SER A 1 129 ? 2.083 6.548 -19.552 1.00 85.38 129 SER A C 1
ATOM 1059 O O . SER A 1 129 ? 1.683 6.234 -20.675 1.00 85.38 129 SER A O 1
ATOM 1061 N N . GLY A 1 130 ? 1.256 7.063 -18.639 1.00 85.31 130 GLY A N 1
ATOM 1062 C CA . GLY A 1 130 ? -0.155 7.303 -18.910 1.00 85.31 130 GLY A CA 1
ATOM 1063 C C . GLY A 1 130 ? -0.924 7.933 -17.746 1.00 85.31 130 GLY A C 1
ATOM 1064 O O . GLY A 1 130 ? -0.324 8.405 -16.776 1.00 85.31 130 GLY A O 1
ATOM 1065 N N . PRO A 1 131 ? -2.269 7.970 -17.836 1.00 86.94 131 PRO A N 1
ATOM 1066 C CA . PRO A 1 131 ? -3.115 8.581 -16.815 1.00 86.94 131 PRO A CA 1
ATOM 1067 C C . PRO A 1 131 ? -2.986 7.852 -15.468 1.00 86.94 131 PRO A C 1
ATOM 1069 O O . PRO A 1 131 ? -2.655 6.667 -15.448 1.00 86.94 131 PRO A O 1
ATOM 1072 N N . PRO A 1 132 ? -3.274 8.511 -14.332 1.00 83.50 132 PRO A N 1
ATOM 1073 C CA . PRO A 1 132 ? -3.173 7.876 -13.023 1.00 83.50 132 PRO A CA 1
ATOM 1074 C C . PRO A 1 132 ? -4.007 6.595 -12.911 1.00 83.50 132 PRO A C 1
ATOM 1076 O O . PRO A 1 132 ? -5.186 6.580 -13.273 1.00 83.50 132 PRO A O 1
ATOM 1079 N N . ILE A 1 133 ? -3.421 5.540 -12.343 1.00 78.94 133 ILE A N 1
ATOM 1080 C CA . ILE A 1 133 ? -4.134 4.287 -12.067 1.00 78.94 133 ILE A CA 1
ATOM 1081 C C . ILE A 1 133 ? -4.991 4.506 -10.822 1.00 78.94 133 ILE A C 1
ATOM 1083 O O . ILE A 1 133 ? -4.459 4.780 -9.744 1.00 78.94 133 ILE A O 1
ATOM 1087 N N . LYS A 1 134 ? -6.314 4.408 -10.959 1.00 77.75 134 LYS A N 1
ATOM 1088 C CA . LYS A 1 134 ? -7.233 4.493 -9.818 1.00 77.75 134 LYS A CA 1
ATOM 1089 C C . LYS A 1 134 ? -7.160 3.208 -9.004 1.00 77.75 134 LYS A C 1
ATOM 1091 O O . LYS A 1 134 ? -7.217 2.119 -9.569 1.00 77.75 134 LYS A O 1
ATOM 1096 N N . LEU A 1 135 ? -7.049 3.346 -7.690 1.00 75.38 135 LEU A N 1
ATOM 1097 C CA . LEU A 1 135 ? -7.219 2.228 -6.776 1.00 75.38 135 LEU A CA 1
ATOM 1098 C C . LEU A 1 135 ? -8.712 2.060 -6.499 1.00 75.38 135 LEU A C 1
ATOM 1100 O O . LEU A 1 135 ? -9.412 3.043 -6.249 1.00 75.38 135 LEU A O 1
ATOM 1104 N N . PHE A 1 136 ? -9.197 0.826 -6.580 1.00 70.88 136 PHE A N 1
ATOM 1105 C CA . PHE A 1 136 ? -10.573 0.523 -6.211 1.00 70.88 136 PHE A CA 1
ATOM 1106 C C . PHE A 1 136 ? -10.711 0.476 -4.685 1.00 70.88 136 PHE A C 1
ATOM 1108 O O . PHE A 1 136 ? -9.747 0.100 -4.008 1.00 70.88 136 PHE A O 1
ATOM 1115 N N . PRO A 1 137 ? -11.886 0.847 -4.144 1.00 70.56 137 PRO A N 1
ATOM 1116 C CA . PRO A 1 137 ? -12.187 0.629 -2.738 1.00 70.56 137 PRO A CA 1
ATOM 1117 C C . PRO A 1 137 ? -12.005 -0.848 -2.392 1.00 70.56 137 PRO A C 1
ATOM 1119 O O . PRO A 1 137 ? -12.357 -1.725 -3.184 1.00 70.56 137 PRO A O 1
ATOM 1122 N N . VAL A 1 138 ? -11.459 -1.111 -1.213 1.00 75.06 138 VAL A N 1
ATOM 1123 C CA . VAL A 1 138 ? -11.393 -2.457 -0.638 1.00 75.06 138 VAL A CA 1
ATOM 1124 C C . VAL A 1 138 ? -12.316 -2.516 0.566 1.00 75.06 138 VAL A C 1
ATOM 1126 O O . VAL A 1 138 ? -12.571 -1.494 1.205 1.00 75.06 138 VAL A O 1
ATOM 1129 N N . GLU A 1 139 ? -12.820 -3.708 0.870 1.00 82.75 139 GLU A N 1
ATOM 1130 C CA . GLU A 1 139 ? -13.607 -3.914 2.080 1.00 82.75 139 GLU A CA 1
ATOM 1131 C C . GLU A 1 139 ? -12.792 -3.554 3.325 1.00 82.75 139 GLU A C 1
ATOM 1133 O O . GLU A 1 139 ? -11.583 -3.796 3.410 1.00 82.75 139 GLU A O 1
ATOM 1138 N N . THR A 1 140 ? -13.469 -2.943 4.292 1.00 85.75 140 THR A N 1
ATOM 1139 C CA . THR A 1 140 ? -12.874 -2.575 5.573 1.00 85.75 140 THR A CA 1
ATOM 1140 C C . THR A 1 140 ? -12.680 -3.817 6.429 1.00 85.75 140 THR A C 1
ATOM 1142 O O . THR A 1 140 ? -13.548 -4.687 6.462 1.00 85.75 140 THR A O 1
ATOM 1145 N N . ILE A 1 141 ? -11.579 -3.876 7.172 1.00 87.56 141 ILE A N 1
ATOM 1146 C CA . ILE A 1 141 ? -11.264 -5.009 8.045 1.00 87.56 141 ILE A CA 1
ATOM 1147 C C . ILE A 1 141 ? -11.430 -4.570 9.494 1.00 87.56 141 ILE A C 1
ATOM 1149 O O . ILE A 1 141 ? -10.753 -3.646 9.938 1.00 87.56 141 ILE A O 1
ATOM 1153 N N . GLU A 1 142 ? -12.293 -5.251 10.240 1.00 90.50 142 GLU A N 1
ATOM 1154 C CA . GLU A 1 142 ? -12.434 -5.067 11.686 1.00 90.50 142 GLU A CA 1
ATOM 1155 C C . GLU A 1 142 ? -11.663 -6.154 12.439 1.00 90.50 142 GLU A C 1
ATOM 1157 O O . GLU A 1 142 ? -11.666 -7.321 12.043 1.00 90.50 142 GLU A O 1
ATOM 1162 N N . PHE A 1 143 ? -10.968 -5.770 13.507 1.00 87.94 143 PHE A N 1
ATOM 1163 C CA . PHE A 1 143 ? -10.165 -6.684 14.314 1.00 87.94 143 PHE A CA 1
ATOM 1164 C C . PHE A 1 143 ? -10.073 -6.225 15.769 1.00 87.94 143 PHE A C 1
ATOM 1166 O O . PHE A 1 143 ? -10.106 -5.031 16.065 1.00 87.94 143 PHE A O 1
ATOM 1173 N N . GLU A 1 144 ? -9.912 -7.183 16.676 1.00 89.69 144 GLU A N 1
ATOM 1174 C CA . GLU A 1 144 ? -9.608 -6.926 18.083 1.00 89.69 144 GLU A CA 1
ATOM 1175 C C . GLU A 1 144 ? -8.092 -6.942 18.304 1.00 89.69 144 GLU A C 1
ATOM 1177 O O . GLU A 1 144 ? -7.374 -7.795 17.772 1.00 89.69 144 GLU A O 1
ATOM 1182 N N . VAL A 1 145 ? -7.587 -5.990 19.086 1.00 83.44 145 VAL A N 1
ATOM 1183 C CA . VAL A 1 145 ? -6.174 -5.951 19.472 1.00 83.44 145 VAL A CA 1
ATOM 1184 C C . VAL A 1 145 ? -5.935 -6.955 20.602 1.00 83.44 145 VAL A C 1
ATOM 1186 O O . VAL A 1 145 ? -6.251 -6.686 21.761 1.00 83.44 145 VAL A O 1
ATOM 1189 N N . ILE A 1 146 ? -5.333 -8.089 20.262 1.00 82.75 146 ILE A N 1
ATOM 1190 C CA . ILE A 1 146 ? -4.920 -9.145 21.199 1.00 82.75 146 ILE A CA 1
ATOM 1191 C C . ILE A 1 146 ? -3.397 -9.111 21.443 1.00 82.75 146 ILE A C 1
ATOM 1193 O O . ILE A 1 146 ? -2.678 -8.421 20.714 1.00 82.75 146 ILE A O 1
ATOM 1197 N N . ASP A 1 147 ? -2.928 -9.795 22.494 1.00 74.25 147 ASP A N 1
ATOM 1198 C CA . ASP A 1 147 ? -1.498 -9.909 22.858 1.00 74.25 147 ASP A CA 1
ATOM 1199 C C . ASP A 1 147 ? -0.716 -10.841 21.911 1.00 74.25 147 ASP A C 1
ATOM 1201 O O . ASP A 1 147 ? -1.285 -11.882 21.502 1.00 74.25 147 ASP A O 1
#

Foldseek 3Di:
DPPPPQQKKKDFQVVVVPPPFKWKAFPVVGHIADQDDDPDPDDDPDFLEDVDPRNVRMDMDGPPDDDDDDDDRDQPPPPDPVRGADAQIKMKIFGHAFDWRAAMEGDDSVVFGDYPPDRDTPPPSVHHPDGIHTDDTDDMDMDGHHD